Protein AF-J0KPJ1-F1 (afdb_monomer)

pLDDT: mean 95.43, std 7.09, range [46.16, 98.62]

Structure (mmCIF, N/CA/C/O backbone):
data_AF-J0KPJ1-F1
#
_entry.id   AF-J0KPJ1-F1
#
loop_
_atom_site.group_PDB
_atom_site.id
_atom_site.type_symbol
_atom_site.label_atom_id
_atom_site.label_alt_id
_atom_site.label_comp_id
_atom_site.label_asym_id
_atom_site.label_entity_id
_atom_site.label_seq_id
_atom_site.pdbx_PDB_ins_code
_atom_site.Cartn_x
_atom_site.Cartn_y
_atom_site.Cartn_z
_atom_site.occupancy
_atom_site.B_iso_or_equiv
_atom_site.auth_seq_id
_atom_site.auth_comp_id
_atom_site.auth_asym_id
_atom_site.auth_atom_id
_atom_site.pdbx_PDB_model_num
ATOM 1 N N . MET A 1 1 ? 4.056 -3.224 10.317 1.00 84.75 1 MET A N 1
ATOM 2 C CA . MET A 1 1 ? 4.617 -2.543 9.129 1.00 84.75 1 MET A CA 1
ATOM 3 C C . MET A 1 1 ? 5.366 -3.538 8.245 1.00 84.75 1 MET A C 1
ATOM 5 O O . MET A 1 1 ? 4.799 -3.892 7.225 1.00 84.75 1 MET A O 1
ATOM 9 N N . ARG A 1 2 ? 6.497 -4.125 8.675 1.00 91.94 2 ARG A N 1
ATOM 10 C CA . ARG A 1 2 ? 7.270 -5.117 7.886 1.00 91.94 2 ARG A CA 1
ATOM 11 C C . ARG A 1 2 ? 6.458 -6.261 7.251 1.00 91.94 2 ARG A C 1
ATOM 13 O O . ARG A 1 2 ? 6.533 -6.443 6.046 1.00 91.94 2 ARG A O 1
ATOM 20 N N . ALA A 1 3 ? 5.634 -6.974 8.023 1.00 94.62 3 ALA A N 1
ATOM 21 C CA . ALA A 1 3 ? 4.841 -8.098 7.498 1.00 94.62 3 ALA A CA 1
ATOM 22 C C . ALA A 1 3 ? 3.868 -7.695 6.368 1.00 94.62 3 ALA A C 1
ATOM 24 O O . ALA A 1 3 ? 3.618 -8.466 5.446 1.00 94.62 3 ALA A O 1
ATOM 25 N N . ARG A 1 4 ? 3.344 -6.461 6.402 1.00 95.81 4 ARG A N 1
ATOM 26 C CA . ARG A 1 4 ? 2.517 -5.920 5.315 1.00 95.81 4 ARG A CA 1
ATOM 27 C C . ARG A 1 4 ? 3.346 -5.707 4.052 1.00 95.81 4 ARG A C 1
ATOM 29 O O . ARG A 1 4 ? 2.859 -5.976 2.958 1.00 95.81 4 ARG A O 1
ATOM 36 N N . ASP A 1 5 ? 4.567 -5.201 4.193 1.00 95.75 5 ASP A N 1
ATOM 37 C CA . ASP A 1 5 ? 5.448 -4.978 3.049 1.00 95.75 5 ASP A CA 1
ATOM 38 C C . ASP A 1 5 ? 5.882 -6.310 2.444 1.00 95.75 5 ASP A C 1
ATOM 40 O O . ASP A 1 5 ? 5.790 -6.485 1.236 1.00 95.75 5 ASP A O 1
ATOM 44 N N . GLU A 1 6 ? 6.270 -7.279 3.270 1.00 96.94 6 GLU A N 1
ATOM 45 C CA . GLU A 1 6 ? 6.600 -8.633 2.818 1.00 96.94 6 GLU A CA 1
ATOM 46 C C . GLU A 1 6 ? 5.426 -9.260 2.048 1.00 96.94 6 GLU A C 1
ATOM 48 O O . GLU A 1 6 ? 5.632 -9.754 0.942 1.00 96.94 6 GLU A O 1
ATOM 53 N N . ALA A 1 7 ? 4.188 -9.129 2.542 1.00 97.50 7 ALA A N 1
ATOM 54 C CA . ALA A 1 7 ? 2.994 -9.561 1.811 1.00 97.50 7 ALA A CA 1
ATOM 55 C C . ALA A 1 7 ? 2.804 -8.818 0.474 1.00 97.50 7 ALA A C 1
ATOM 57 O O . ALA A 1 7 ? 2.458 -9.429 -0.535 1.00 97.50 7 ALA A O 1
ATOM 58 N N . PHE A 1 8 ? 3.073 -7.508 0.432 1.00 96.50 8 PHE A N 1
ATOM 59 C CA . PHE A 1 8 ? 3.034 -6.736 -0.811 1.00 96.50 8 PHE A CA 1
ATOM 60 C C . PHE A 1 8 ? 4.068 -7.233 -1.834 1.00 96.50 8 PHE A C 1
ATOM 62 O O . PHE A 1 8 ? 3.725 -7.445 -2.996 1.00 96.50 8 PHE A O 1
ATOM 69 N N . TYR A 1 9 ? 5.321 -7.435 -1.421 1.00 97.00 9 TYR A N 1
ATOM 70 C CA . TYR A 1 9 ? 6.386 -7.930 -2.299 1.00 97.00 9 TYR A CA 1
ATOM 71 C C . TYR A 1 9 ? 6.143 -9.384 -2.739 1.00 97.00 9 TYR A C 1
ATOM 73 O O . TYR A 1 9 ? 6.432 -9.727 -3.884 1.00 97.00 9 TYR A O 1
ATOM 81 N N . ALA A 1 10 ? 5.521 -10.208 -1.892 1.00 97.88 10 ALA A N 1
ATOM 82 C CA . ALA A 1 10 ? 5.104 -11.572 -2.216 1.00 97.88 10 ALA A CA 1
ATOM 83 C C . ALA A 1 10 ? 3.834 -11.662 -3.089 1.00 97.88 10 ALA A C 1
ATOM 85 O O . ALA A 1 10 ? 3.425 -12.766 -3.433 1.00 97.88 10 ALA A O 1
ATOM 86 N N . ALA A 1 11 ? 3.207 -10.531 -3.444 1.00 97.44 11 ALA A N 1
ATOM 87 C CA . ALA A 1 11 ? 1.897 -10.476 -4.103 1.00 97.44 11 ALA A CA 1
ATOM 88 C C . ALA A 1 11 ? 0.772 -11.221 -3.342 1.00 97.44 11 ALA A C 1
ATOM 90 O O . ALA A 1 11 ? -0.242 -11.610 -3.925 1.00 97.44 11 ALA A O 1
ATOM 91 N N . ASP A 1 12 ? 0.913 -11.377 -2.022 1.00 97.81 12 ASP A N 1
ATOM 92 C CA . ASP A 1 12 ? -0.084 -12.009 -1.160 1.00 97.81 12 ASP A CA 1
ATOM 93 C C . ASP A 1 12 ? -1.158 -10.990 -0.765 1.00 97.81 12 ASP A C 1
ATOM 95 O O . ASP A 1 12 ? -1.058 -10.264 0.230 1.00 97.81 12 ASP A O 1
ATOM 99 N N . ALA A 1 13 ? -2.215 -10.925 -1.573 1.00 96.94 13 ALA A N 1
ATOM 100 C CA . ALA A 1 13 ? -3.308 -9.990 -1.349 1.00 96.94 13 ALA A CA 1
ATOM 101 C C . ALA A 1 13 ? -4.161 -10.317 -0.113 1.00 96.94 13 ALA A C 1
ATOM 103 O O . ALA A 1 13 ? -4.796 -9.410 0.434 1.00 96.94 13 ALA A O 1
ATOM 104 N N . VAL A 1 14 ? -4.167 -11.574 0.346 1.00 95.94 14 VAL A N 1
ATOM 105 C CA . VAL A 1 14 ? -4.902 -11.981 1.549 1.00 95.94 14 VAL A CA 1
ATOM 106 C C . VAL A 1 14 ? -4.178 -11.449 2.777 1.00 95.94 14 VAL A C 1
ATOM 108 O O . VAL A 1 14 ? -4.773 -10.700 3.556 1.00 95.94 14 VAL A O 1
ATOM 111 N N . GLN A 1 15 ? -2.884 -11.751 2.906 1.00 96.75 15 GLN A N 1
ATOM 112 C CA . GLN A 1 15 ? -2.070 -11.292 4.027 1.00 96.75 15 GLN A CA 1
ATOM 113 C C . GLN A 1 15 ? -1.917 -9.768 4.013 1.00 96.75 15 GLN A C 1
ATOM 115 O O . GLN A 1 15 ? -2.058 -9.119 5.047 1.00 96.75 15 GLN A O 1
ATOM 120 N N . TRP A 1 16 ? -1.715 -9.160 2.840 1.00 97.44 16 TRP A N 1
ATOM 121 C CA . TRP A 1 16 ? -1.663 -7.703 2.715 1.00 97.44 16 TRP A CA 1
ATOM 122 C C . TRP A 1 16 ? -2.984 -7.050 3.144 1.00 97.44 16 TRP A C 1
ATOM 124 O O . TRP A 1 16 ? -2.991 -6.044 3.858 1.00 97.44 16 TRP A O 1
ATOM 134 N N . GLY A 1 17 ? -4.111 -7.657 2.758 1.00 95.94 17 GLY A N 1
ATOM 135 C CA . GLY A 1 17 ? -5.453 -7.184 3.069 1.00 95.94 17 GLY A CA 1
ATOM 136 C C . GLY A 1 17 ? -5.750 -7.095 4.568 1.00 95.94 17 GLY A C 1
ATOM 137 O O . GLY A 1 17 ? -6.482 -6.183 4.959 1.00 95.94 17 GLY A O 1
ATOM 138 N N . GLN A 1 18 ? -5.167 -7.968 5.398 1.00 95.12 18 GLN A N 1
ATOM 139 C CA . GLN A 1 18 ? -5.331 -7.958 6.862 1.00 95.12 18 GLN A CA 1
ATOM 140 C C . GLN A 1 18 ? -4.784 -6.682 7.516 1.00 95.12 18 GLN A C 1
ATOM 142 O O . GLN A 1 18 ? -5.276 -6.258 8.556 1.00 95.12 18 GLN A O 1
ATOM 147 N N . TYR A 1 19 ? -3.804 -6.030 6.886 1.00 96.38 19 TYR A N 1
ATOM 148 C CA . TYR A 1 19 ? -3.198 -4.797 7.390 1.00 96.38 19 TYR A CA 1
ATOM 149 C C . TYR A 1 19 ? -3.824 -3.527 6.799 1.00 96.38 19 TYR A C 1
ATOM 151 O O . TYR A 1 19 ? -3.258 -2.443 6.939 1.00 96.38 19 TYR A O 1
ATOM 159 N N . THR A 1 20 ? -4.968 -3.632 6.117 1.00 96.94 20 THR A N 1
ATOM 160 C CA . THR A 1 20 ? -5.651 -2.487 5.496 1.00 96.94 20 THR A CA 1
ATOM 161 C C . THR A 1 20 ? -7.073 -2.341 6.008 1.00 96.94 20 THR A C 1
ATOM 163 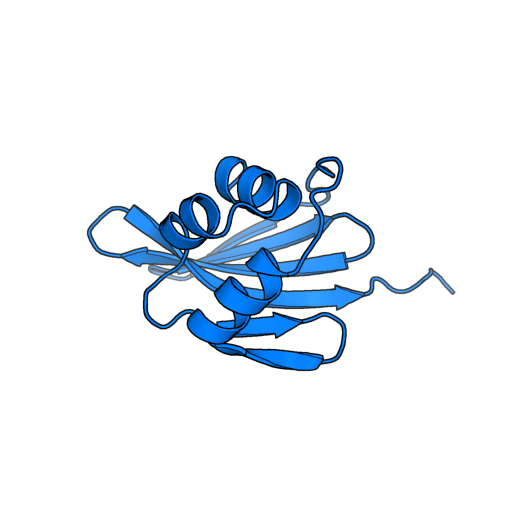O O . THR A 1 20 ? -7.826 -3.310 6.068 1.00 96.94 20 THR A O 1
ATOM 166 N N . ALA A 1 21 ? -7.456 -1.113 6.354 1.00 97.44 21 ALA A N 1
ATOM 167 C CA . ALA A 1 21 ? -8.800 -0.820 6.835 1.00 97.44 21 ALA A CA 1
ATOM 168 C C . ALA A 1 21 ? -9.846 -1.066 5.736 1.00 97.44 21 ALA A C 1
ATOM 170 O O . ALA A 1 21 ? -9.558 -0.891 4.554 1.00 97.44 21 ALA A O 1
ATOM 171 N N . GLY A 1 22 ? -11.090 -1.394 6.102 1.00 96.56 22 GLY A N 1
ATOM 172 C CA . GLY A 1 22 ? -12.146 -1.709 5.126 1.00 96.56 22 GLY A CA 1
ATOM 173 C C . GLY A 1 22 ? -12.383 -0.615 4.072 1.00 96.56 22 GLY A C 1
ATOM 174 O O . GLY A 1 22 ? -12.609 -0.925 2.904 1.00 96.56 22 GLY A O 1
ATOM 175 N N . ARG A 1 23 ? -12.239 0.663 4.455 1.00 96.31 23 ARG A N 1
ATOM 176 C CA . ARG A 1 23 ? -12.356 1.838 3.566 1.00 96.31 23 ARG A CA 1
ATOM 177 C C . ARG A 1 23 ? -11.009 2.362 3.054 1.00 96.31 23 ARG A C 1
ATOM 179 O O . ARG A 1 23 ? -10.896 3.541 2.740 1.00 96.31 23 ARG A O 1
ATOM 186 N N . PHE A 1 24 ? -9.992 1.507 2.995 1.00 98.38 24 PHE A N 1
ATOM 187 C CA . PHE A 1 24 ? -8.669 1.881 2.511 1.00 98.38 24 PHE A CA 1
ATOM 188 C C . PHE A 1 24 ? -8.701 2.439 1.080 1.00 98.38 24 PHE A C 1
ATOM 190 O O . PHE A 1 24 ? -9.404 1.918 0.206 1.00 98.38 24 PHE A O 1
ATOM 197 N N . THR A 1 25 ? -7.874 3.456 0.837 1.00 98.56 25 THR A N 1
ATOM 198 C CA . THR A 1 25 ? -7.661 4.061 -0.485 1.00 98.56 25 THR A CA 1
ATOM 199 C C . THR A 1 25 ? -6.180 4.270 -0.765 1.00 98.56 25 THR A C 1
ATOM 201 O O . THR A 1 25 ? -5.401 4.522 0.154 1.00 98.56 25 THR A O 1
ATOM 204 N N . THR A 1 26 ? -5.777 4.248 -2.032 1.00 98.62 26 THR A N 1
ATOM 205 C CA . THR A 1 26 ? -4.404 4.584 -2.410 1.00 98.62 26 THR A CA 1
ATOM 206 C C . THR A 1 26 ? -4.310 5.364 -3.707 1.00 98.62 26 THR A C 1
ATOM 208 O O . THR A 1 26 ? -5.116 5.161 -4.608 1.00 98.62 26 THR A O 1
ATOM 211 N N . VAL A 1 27 ? -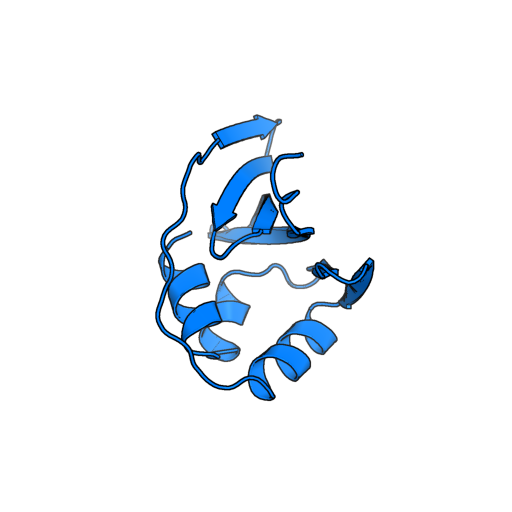3.292 6.218 -3.805 1.00 98.62 27 VAL A N 1
ATOM 212 C CA . VAL A 1 27 ? -2.810 6.774 -5.071 1.00 98.62 27 VAL A CA 1
ATOM 213 C C . VAL A 1 27 ? -1.486 6.092 -5.424 1.00 98.62 27 VAL A C 1
ATOM 215 O O . VAL A 1 27 ? -0.531 6.123 -4.646 1.00 98.62 27 VAL A O 1
ATOM 218 N N . GLN A 1 28 ? -1.448 5.432 -6.580 1.00 96.94 28 GLN A N 1
ATOM 219 C CA . GLN A 1 28 ? -0.248 4.787 -7.115 1.00 96.94 28 GLN A CA 1
ATOM 220 C C . GLN A 1 28 ? 0.735 5.827 -7.673 1.00 96.94 28 GLN A C 1
ATOM 222 O O . GLN A 1 28 ? 0.355 6.957 -7.965 1.00 96.94 28 GLN A O 1
ATOM 227 N N . GLN A 1 29 ? 1.984 5.418 -7.909 1.00 95.81 29 GLN A N 1
ATOM 228 C CA . GLN A 1 29 ? 3.033 6.287 -8.468 1.00 95.81 29 GLN A CA 1
ATOM 229 C C . GLN A 1 29 ? 2.682 6.940 -9.820 1.00 95.81 29 GLN A C 1
ATOM 231 O O . GLN A 1 29 ? 3.243 7.969 -10.168 1.00 95.81 29 GLN A O 1
ATOM 236 N N . ASN A 1 30 ? 1.748 6.359 -10.580 1.00 95.38 30 ASN A N 1
ATOM 237 C CA . ASN A 1 30 ? 1.247 6.897 -11.848 1.00 95.38 30 ASN A CA 1
ATOM 238 C C . ASN A 1 30 ? 0.035 7.839 -11.670 1.00 95.38 30 ASN A C 1
ATOM 240 O O . ASN A 1 30 ? -0.647 8.144 -12.643 1.00 95.38 30 ASN A O 1
ATOM 244 N N . GLY A 1 31 ? -0.286 8.239 -10.436 1.00 97.31 31 GLY A N 1
ATOM 245 C CA . GLY A 1 31 ? -1.432 9.089 -10.110 1.00 97.31 31 GLY A CA 1
ATOM 246 C C . GLY A 1 31 ? -2.778 8.360 -10.055 1.00 97.31 31 GLY A C 1
ATOM 247 O O . GLY A 1 31 ? -3.792 8.977 -9.735 1.00 97.31 31 GLY A O 1
ATOM 248 N N . GLN A 1 32 ? -2.826 7.052 -10.326 1.00 98.12 32 GLN A N 1
ATOM 249 C CA . GLN A 1 32 ? -4.082 6.311 -10.311 1.00 98.12 32 GLN A CA 1
ATOM 250 C C . GLN A 1 32 ? -4.604 6.126 -8.882 1.00 98.12 32 GLN A C 1
ATOM 252 O O . GLN A 1 32 ? -3.964 5.478 -8.050 1.00 98.12 32 GLN A O 1
ATOM 257 N N . PHE A 1 33 ? -5.808 6.639 -8.627 1.00 98.44 33 PHE A N 1
ATOM 258 C CA . PHE A 1 33 ? -6.558 6.375 -7.403 1.00 98.44 33 PHE A CA 1
ATOM 259 C C . PHE A 1 33 ? -7.200 4.980 -7.437 1.00 98.44 33 PHE A C 1
ATOM 261 O O . PHE A 1 33 ? -7.781 4.571 -8.444 1.00 98.44 33 PHE A O 1
ATOM 268 N N . MET A 1 34 ? -7.119 4.252 -6.325 1.00 98.56 34 MET A N 1
ATOM 269 C CA . MET A 1 34 ? -7.711 2.929 -6.148 1.00 98.56 34 MET A CA 1
ATOM 270 C C . MET A 1 34 ? -8.369 2.796 -4.773 1.00 98.56 34 MET A C 1
ATOM 272 O O . MET A 1 34 ? -7.791 3.150 -3.744 1.00 98.56 34 MET A O 1
ATOM 276 N N . SER A 1 35 ? -9.550 2.187 -4.751 1.00 98.56 35 SER A N 1
ATOM 277 C CA . SER A 1 35 ? -10.150 1.603 -3.548 1.00 98.56 35 SER A CA 1
ATOM 278 C C . SER A 1 35 ? -9.398 0.344 -3.100 1.00 98.56 35 SER A C 1
ATOM 280 O O . SER A 1 35 ? -8.632 -0.254 -3.862 1.00 98.56 35 SER A O 1
ATOM 282 N N . ARG A 1 36 ? -9.674 -0.128 -1.879 1.00 97.81 36 ARG A N 1
ATOM 283 C CA . ARG A 1 36 ? -9.159 -1.407 -1.369 1.00 97.81 36 ARG A CA 1
ATOM 284 C C . ARG A 1 36 ? -9.425 -2.586 -2.304 1.00 97.81 36 ARG A C 1
ATOM 286 O O . ARG A 1 36 ? -8.504 -3.347 -2.578 1.00 97.81 36 ARG A O 1
ATOM 293 N N . ALA A 1 37 ? -10.654 -2.731 -2.802 1.00 97.94 37 ALA A N 1
ATOM 294 C CA . ALA A 1 37 ? -11.022 -3.842 -3.680 1.00 97.94 37 ALA A CA 1
ATOM 295 C C . ALA A 1 37 ? -10.221 -3.815 -4.991 1.00 97.94 37 ALA A C 1
ATOM 297 O O . ALA A 1 37 ? -9.647 -4.826 -5.390 1.00 97.94 37 ALA A O 1
ATOM 298 N N . GLN A 1 38 ? -10.097 -2.633 -5.606 1.00 98.25 38 GLN A N 1
ATOM 299 C CA . GLN A 1 38 ? -9.269 -2.446 -6.800 1.00 98.25 38 GLN A CA 1
ATOM 300 C C . GLN A 1 38 ? -7.798 -2.750 -6.517 1.00 98.25 38 GLN A C 1
ATOM 302 O O . GLN A 1 38 ? -7.136 -3.387 -7.332 1.00 98.25 38 GLN A O 1
ATOM 307 N N . ARG A 1 39 ? -7.281 -2.338 -5.353 1.00 97.56 39 ARG A N 1
ATOM 308 C CA . ARG A 1 39 ? -5.888 -2.589 -4.990 1.00 97.56 39 ARG A CA 1
ATOM 309 C C . ARG A 1 39 ? -5.602 -4.069 -4.734 1.00 97.56 39 ARG A C 1
ATOM 311 O O . ARG A 1 39 ? -4.547 -4.539 -5.146 1.00 97.56 39 ARG A O 1
ATOM 318 N N . ILE A 1 40 ? -6.533 -4.797 -4.118 1.00 97.62 40 ILE A N 1
ATOM 319 C CA . ILE A 1 40 ? -6.452 -6.254 -3.941 1.00 97.62 40 ILE A CA 1
ATOM 320 C C . ILE A 1 40 ? -6.407 -6.949 -5.304 1.00 97.62 40 ILE A C 1
ATOM 322 O O . ILE A 1 40 ? -5.470 -7.702 -5.556 1.00 97.62 40 ILE A O 1
ATOM 326 N N . GLY A 1 41 ? -7.343 -6.636 -6.207 1.00 97.38 41 GLY A N 1
ATOM 327 C CA . GLY A 1 41 ? -7.344 -7.211 -7.558 1.00 97.38 41 GLY A CA 1
ATOM 328 C C . GLY A 1 41 ? -6.078 -6.858 -8.345 1.00 97.38 41 GLY A C 1
ATOM 329 O O . GLY A 1 41 ? -5.495 -7.706 -9.015 1.00 97.38 41 GLY A O 1
ATOM 330 N N . ASN A 1 42 ? -5.589 -5.623 -8.204 1.00 96.75 42 ASN A N 1
ATOM 331 C CA . ASN A 1 42 ? -4.327 -5.212 -8.804 1.00 96.75 42 ASN A CA 1
ATOM 332 C C . ASN A 1 42 ? -3.131 -5.993 -8.240 1.00 96.75 42 ASN A C 1
ATOM 334 O O . ASN A 1 42 ? -2.257 -6.355 -9.014 1.00 96.75 42 ASN A O 1
ATOM 338 N N . LEU A 1 43 ? -3.084 -6.258 -6.931 1.00 96.81 43 LEU A N 1
ATOM 339 C CA . LEU A 1 43 ? -2.002 -7.015 -6.299 1.00 96.81 43 LEU A CA 1
ATOM 340 C C . LEU A 1 43 ? -2.013 -8.492 -6.720 1.00 96.81 43 LEU A C 1
ATOM 342 O O . LEU A 1 43 ? -0.955 -9.032 -7.014 1.00 96.81 43 LEU A O 1
ATOM 346 N N . GLN A 1 44 ? -3.191 -9.110 -6.839 1.00 96.19 44 GLN A N 1
ATOM 347 C CA . GLN A 1 44 ? -3.341 -10.489 -7.329 1.00 96.19 44 GLN A CA 1
ATOM 348 C C . GLN A 1 44 ? -2.838 -10.677 -8.768 1.00 96.19 44 GLN A C 1
ATOM 350 O O . GLN A 1 44 ? -2.414 -11.768 -9.135 1.00 96.19 44 GLN A O 1
ATOM 355 N N . ALA A 1 45 ? -2.878 -9.621 -9.585 1.00 96.19 45 ALA A N 1
ATOM 356 C CA . ALA A 1 45 ? -2.361 -9.638 -10.951 1.00 96.19 45 ALA A CA 1
ATOM 357 C C . ALA A 1 45 ? -0.839 -9.390 -11.037 1.00 96.19 45 ALA A C 1
ATOM 359 O O . ALA A 1 45 ? -0.264 -9.484 -12.124 1.00 96.19 45 ALA A O 1
ATOM 360 N N . GLN A 1 46 ? -0.175 -9.037 -9.929 1.00 95.50 46 GLN A N 1
ATOM 361 C CA . GLN A 1 46 ? 1.270 -8.799 -9.901 1.00 95.50 46 GLN A CA 1
ATOM 362 C C . GLN A 1 46 ? 2.041 -10.107 -9.731 1.00 95.50 46 GLN A C 1
ATOM 364 O O . GLN A 1 46 ? 1.576 -11.063 -9.118 1.00 95.50 46 GLN A O 1
ATOM 369 N N . LYS A 1 47 ? 3.271 -10.130 -10.249 1.00 96.56 47 LYS A N 1
ATOM 370 C CA . LYS A 1 47 ? 4.220 -11.200 -9.941 1.00 96.56 47 LYS A CA 1
ATOM 371 C C . LYS A 1 4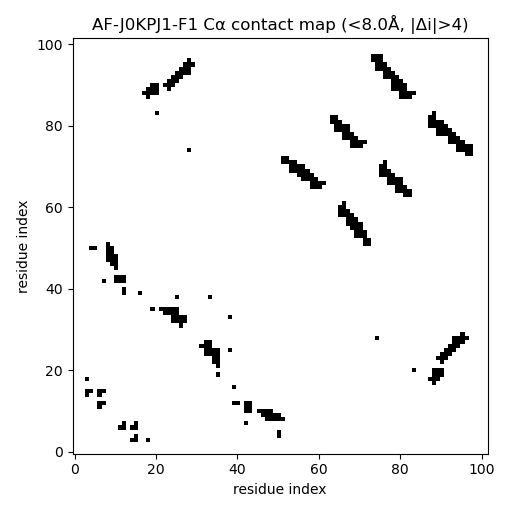7 ? 4.936 -10.881 -8.624 1.00 96.56 47 LYS A C 1
ATOM 373 O O . LYS A 1 47 ? 5.304 -9.717 -8.428 1.00 96.56 47 LYS A O 1
ATOM 378 N N . PRO A 1 48 ? 5.185 -11.885 -7.765 1.00 97.00 48 PRO A N 1
ATOM 379 C CA . PRO A 1 48 ? 6.053 -11.719 -6.610 1.00 97.00 48 PRO A CA 1
ATOM 380 C C . PRO A 1 48 ? 7.422 -11.176 -7.023 1.00 97.00 48 PRO A C 1
ATOM 382 O O . PRO A 1 48 ? 7.933 -11.480 -8.105 1.00 97.00 48 PRO A O 1
ATOM 385 N N . ARG A 1 49 ? 8.025 -10.379 -6.149 1.00 96.19 49 ARG A N 1
ATOM 386 C CA . ARG A 1 49 ? 9.335 -9.763 -6.359 1.00 96.19 49 ARG A CA 1
ATOM 387 C C . ARG A 1 49 ? 10.127 -9.717 -5.050 1.00 96.19 49 ARG A C 1
ATOM 389 O O . ARG A 1 49 ? 9.516 -9.721 -3.983 1.00 96.19 49 ARG A O 1
ATOM 396 N N . PRO A 1 50 ? 11.471 -9.662 -5.107 1.00 97.00 50 PRO A N 1
ATOM 397 C CA . PRO A 1 50 ? 12.293 -9.582 -3.906 1.00 97.00 50 PRO A CA 1
ATOM 398 C C . PRO A 1 50 ? 11.906 -8.391 -3.032 1.00 97.00 50 PRO A C 1
ATOM 400 O O . PRO A 1 50 ? 11.656 -7.297 -3.542 1.00 97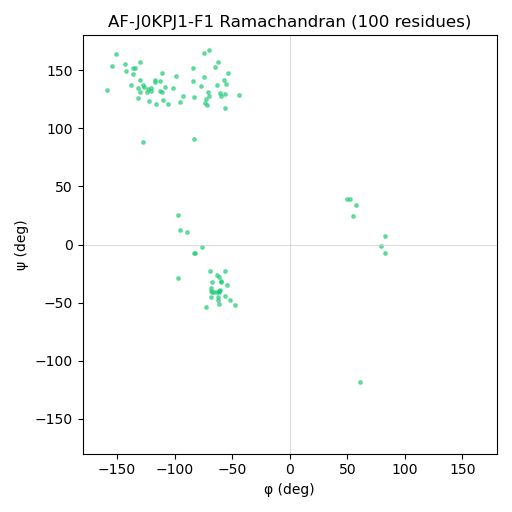.00 50 PRO A O 1
ATOM 403 N N . TYR A 1 51 ? 11.872 -8.615 -1.720 1.00 96.56 51 TYR A N 1
ATOM 404 C CA . TYR A 1 51 ? 11.627 -7.561 -0.745 1.00 96.56 51 TYR A CA 1
ATOM 405 C C . TYR A 1 51 ? 12.715 -6.487 -0.831 1.00 96.56 51 TYR A C 1
ATOM 407 O O . TYR A 1 51 ? 13.907 -6.796 -0.790 1.00 96.56 51 TYR A O 1
ATOM 415 N N . VAL A 1 52 ? 12.295 -5.225 -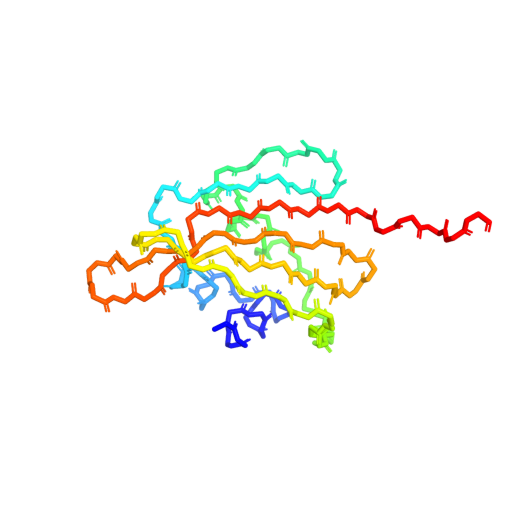0.906 1.00 96.25 52 VAL A N 1
ATOM 416 C CA . VAL A 1 52 ? 13.183 -4.068 -0.776 1.00 96.25 52 VAL A CA 1
ATOM 417 C C . VAL A 1 52 ? 12.860 -3.385 0.542 1.00 96.25 52 VAL A C 1
ATOM 419 O O . VAL A 1 52 ? 11.708 -3.027 0.797 1.00 96.25 52 VAL A O 1
ATOM 422 N N . ALA A 1 53 ? 13.879 -3.214 1.382 1.00 95.44 53 ALA A N 1
ATOM 423 C CA . ALA A 1 53 ? 13.717 -2.603 2.690 1.00 95.44 53 ALA A CA 1
ATOM 424 C C . ALA A 1 53 ? 13.231 -1.150 2.594 1.00 95.44 53 ALA A C 1
ATOM 426 O O . ALA A 1 53 ? 13.395 -0.472 1.575 1.00 95.44 53 ALA A O 1
ATOM 427 N N . ARG A 1 54 ? 12.609 -0.683 3.677 1.00 96.69 54 ARG A N 1
ATOM 428 C CA . ARG A 1 54 ? 12.359 0.741 3.887 1.00 96.69 54 ARG A CA 1
ATOM 429 C C . ARG A 1 54 ? 13.664 1.429 4.269 1.00 96.69 54 ARG A C 1
ATOM 431 O O . ARG A 1 54 ? 14.464 0.887 5.027 1.00 96.69 54 ARG A O 1
ATOM 438 N N . GLU A 1 55 ? 13.825 2.650 3.794 1.00 96.69 55 GLU A N 1
ATOM 439 C CA . GLU A 1 55 ? 14.910 3.557 4.134 1.00 96.69 55 GLU A CA 1
ATOM 440 C C . GLU A 1 55 ? 14.327 4.920 4.515 1.00 96.69 55 GLU A C 1
ATOM 442 O O . GLU A 1 55 ? 13.222 5.274 4.096 1.00 96.69 55 GLU A O 1
ATOM 447 N N . ARG A 1 56 ? 15.087 5.715 5.281 1.00 96.38 56 ARG A N 1
ATOM 448 C CA . ARG A 1 56 ? 14.713 7.095 5.660 1.00 96.38 56 ARG A CA 1
ATOM 449 C C . ARG A 1 56 ? 13.311 7.181 6.276 1.00 96.38 56 ARG A C 1
ATOM 451 O O . ARG A 1 56 ? 12.545 8.095 5.974 1.00 96.38 56 ARG A O 1
ATOM 458 N N . GLU A 1 57 ? 12.974 6.190 7.095 1.00 96.56 57 GLU A N 1
ATOM 459 C CA . GLU A 1 57 ? 11.654 6.076 7.696 1.00 96.56 57 GLU A CA 1
ATOM 460 C C . GLU A 1 57 ? 11.450 7.164 8.758 1.00 96.56 57 GLU A C 1
ATOM 462 O O . GLU A 1 57 ? 12.304 7.408 9.610 1.00 96.56 57 GLU A O 1
ATOM 467 N N . GLN A 1 58 ? 10.313 7.845 8.672 1.00 97.62 58 GLN A N 1
ATOM 468 C CA . GLN A 1 58 ? 9.860 8.872 9.598 1.00 97.62 58 GLN A CA 1
ATOM 469 C C . GLN A 1 58 ? 8.460 8.503 10.069 1.00 97.62 58 GLN A C 1
ATOM 471 O O . GLN A 1 58 ? 7.609 8.150 9.251 1.00 97.62 58 GLN A O 1
ATOM 476 N N . HIS A 1 59 ? 8.218 8.628 11.370 1.00 96.94 59 HIS A N 1
ATOM 477 C CA . HIS A 1 59 ? 6.916 8.394 11.981 1.00 96.94 59 HIS A CA 1
ATOM 478 C C . HIS A 1 59 ? 6.486 9.630 12.754 1.00 96.94 59 HIS A C 1
ATOM 480 O O . HIS A 1 59 ? 7.245 10.147 13.571 1.00 96.94 59 HIS A O 1
ATOM 486 N N . GLU A 1 60 ? 5.255 10.065 12.531 1.00 97.62 60 GLU A N 1
ATOM 487 C CA . GLU A 1 60 ? 4.657 11.191 13.232 1.00 97.62 60 GLU A CA 1
ATOM 488 C C . GLU A 1 60 ? 3.265 10.801 13.724 1.00 97.62 60 GLU A C 1
ATOM 490 O O . GLU A 1 60 ? 2.429 10.327 12.952 1.00 97.62 60 GLU A O 1
ATOM 495 N N . GLN A 1 61 ? 3.015 10.973 15.021 1.00 97.38 61 GLN A N 1
ATOM 496 C CA . GLN A 1 61 ? 1.705 10.710 15.602 1.00 97.38 61 GLN A CA 1
ATOM 497 C C . GLN A 1 61 ? 0.872 11.994 15.627 1.00 97.38 61 GLN A C 1
ATOM 499 O O . GLN A 1 61 ? 1.303 13.015 16.153 1.00 97.38 61 GLN A O 1
ATOM 504 N N . GLN A 1 62 ? -0.342 11.912 15.090 1.00 94.62 62 GLN A N 1
ATOM 505 C CA . GLN A 1 62 ? -1.314 12.997 15.000 1.00 94.62 62 GLN A CA 1
ATOM 506 C C . GLN A 1 62 ? -2.640 12.513 15.603 1.00 94.62 62 GLN A C 1
ATOM 508 O O . GLN A 1 62 ? -3.484 11.919 14.926 1.00 94.62 62 GLN A O 1
ATOM 513 N N . GLY A 1 63 ? -2.791 12.691 16.919 1.00 95.50 63 GLY A N 1
ATOM 514 C CA . GLY A 1 63 ? -3.906 12.125 17.684 1.00 95.50 63 GLY A CA 1
ATOM 515 C C . GLY A 1 63 ? -3.928 10.592 17.614 1.00 95.50 63 GLY A C 1
ATOM 516 O O . GLY A 1 63 ? -2.990 9.923 18.051 1.00 95.50 63 GLY A O 1
ATOM 517 N N . GLU A 1 64 ? -5.002 10.033 17.054 1.00 95.69 64 GLU A N 1
ATOM 518 C CA . GLU A 1 64 ? -5.171 8.584 16.849 1.00 95.69 64 GLU A CA 1
ATOM 519 C C . GLU A 1 64 ? -4.472 8.044 15.591 1.00 95.69 64 GLU A C 1
ATOM 521 O O . GLU A 1 64 ? -4.480 6.833 15.347 1.00 95.69 64 GLU A O 1
ATOM 526 N N . LEU A 1 65 ? -3.925 8.931 14.758 1.00 97.50 65 LEU A N 1
ATOM 527 C CA . LEU A 1 65 ? -3.288 8.572 13.499 1.00 97.50 65 LEU A CA 1
ATOM 528 C C . LEU A 1 65 ? -1.773 8.509 13.661 1.00 97.50 65 LEU A C 1
ATOM 530 O O . LEU A 1 65 ? -1.178 9.317 14.369 1.00 97.50 65 LEU A O 1
ATOM 534 N N . VAL A 1 66 ? -1.144 7.586 12.942 1.00 97.94 66 VAL A N 1
ATOM 535 C CA . VAL A 1 66 ? 0.304 7.597 12.718 1.00 97.94 66 VAL A CA 1
ATOM 536 C C . VAL A 1 66 ? 0.543 7.789 11.231 1.00 97.94 66 VAL A C 1
ATOM 538 O O . VAL A 1 66 ? 0.078 6.997 10.413 1.00 97.94 66 VAL A O 1
ATOM 541 N N . VAL A 1 67 ? 1.256 8.851 10.881 1.00 98.12 67 VAL A N 1
ATOM 542 C CA . VAL A 1 67 ? 1.726 9.109 9.526 1.00 98.12 67 VAL A CA 1
ATOM 543 C C . VAL A 1 67 ? 3.147 8.579 9.427 1.00 98.12 67 VAL A C 1
ATOM 545 O O . VAL A 1 67 ? 4.023 8.980 10.188 1.00 98.12 67 VAL A O 1
ATOM 548 N N . THR A 1 68 ? 3.375 7.676 8.484 1.00 97.75 68 THR A N 1
ATOM 549 C CA . THR A 1 68 ? 4.700 7.141 8.184 1.00 97.75 68 THR A CA 1
ATOM 550 C C . THR A 1 68 ? 5.116 7.613 6.800 1.00 97.75 68 THR A C 1
ATOM 552 O O . THR A 1 68 ? 4.344 7.484 5.851 1.00 97.75 68 THR A O 1
ATOM 555 N N . ARG A 1 69 ? 6.341 8.120 6.660 1.00 97.88 69 ARG A N 1
ATOM 556 C CA . ARG A 1 69 ? 6.969 8.408 5.366 1.00 97.88 69 ARG A CA 1
ATOM 557 C C . ARG A 1 69 ? 8.253 7.603 5.247 1.00 97.88 69 ARG A C 1
ATOM 559 O O . ARG A 1 69 ? 9.034 7.579 6.187 1.00 97.88 69 ARG A O 1
ATOM 566 N N . PHE A 1 70 ? 8.484 6.965 4.109 1.00 97.50 70 PHE A N 1
ATOM 567 C CA . PHE A 1 70 ? 9.718 6.221 3.861 1.00 97.50 70 PHE A CA 1
ATOM 568 C C . PHE A 1 70 ? 10.065 6.196 2.377 1.00 97.50 70 PHE A C 1
ATOM 570 O O . PHE A 1 70 ? 9.225 6.466 1.515 1.00 97.50 70 PHE A O 1
ATOM 577 N N . PHE A 1 71 ? 11.311 5.842 2.094 1.00 97.12 71 PHE A N 1
ATOM 578 C CA . PHE A 1 71 ? 11.802 5.523 0.766 1.00 97.12 71 PHE A CA 1
ATOM 579 C C . PHE A 1 71 ? 11.907 4.001 0.600 1.00 97.12 71 PHE A C 1
ATOM 581 O O . PHE A 1 71 ? 12.383 3.313 1.500 1.00 97.12 71 PHE A O 1
ATOM 588 N N . SER A 1 72 ? 11.441 3.447 -0.519 1.00 95.38 72 SER A N 1
ATOM 589 C CA . SER A 1 72 ? 11.631 2.027 -0.851 1.00 95.38 72 SER A CA 1
ATOM 590 C C . SER A 1 72 ? 11.475 1.800 -2.351 1.00 95.38 72 SER A C 1
ATOM 592 O O . SER A 1 72 ? 10.527 2.294 -2.964 1.00 95.38 72 SER A O 1
ATOM 594 N N . GLY A 1 73 ? 12.403 1.055 -2.957 1.00 92.81 73 GLY A N 1
ATOM 595 C CA . GLY A 1 73 ? 12.301 0.639 -4.361 1.00 92.81 73 GLY A CA 1
ATOM 596 C C . GLY A 1 73 ? 12.174 1.796 -5.361 1.00 92.81 73 GLY A C 1
ATOM 597 O O . GLY A 1 73 ? 11.454 1.662 -6.347 1.00 92.81 73 GLY A O 1
ATOM 598 N N . GLY A 1 74 ? 12.819 2.938 -5.090 1.00 94.75 74 GLY A N 1
ATOM 599 C CA . GLY A 1 74 ? 12.741 4.135 -5.937 1.00 94.75 74 GLY A CA 1
ATOM 600 C C . GLY A 1 74 ? 11.512 5.017 -5.691 1.00 94.75 74 GLY A C 1
ATOM 601 O O . GLY A 1 74 ? 11.297 5.970 -6.438 1.00 94.75 74 GLY A O 1
ATOM 602 N N . LEU A 1 75 ? 10.707 4.730 -4.663 1.00 96.75 75 LEU A N 1
ATOM 603 C CA . LEU A 1 75 ? 9.489 5.471 -4.337 1.00 96.75 75 LEU A CA 1
ATOM 604 C C . LEU A 1 75 ? 9.594 6.141 -2.976 1.00 96.75 75 LEU A C 1
ATOM 606 O O . LEU A 1 75 ? 10.034 5.527 -2.007 1.00 96.75 75 LEU A O 1
ATOM 610 N N . TRP A 1 76 ? 9.090 7.367 -2.896 1.00 97.94 76 TRP A N 1
ATOM 611 C CA . TRP A 1 76 ? 8.626 7.938 -1.642 1.00 97.94 76 TRP A CA 1
ATOM 612 C C . TRP A 1 76 ? 7.203 7.473 -1.383 1.00 97.94 76 TRP A C 1
ATOM 614 O O . TRP A 1 76 ? 6.327 7.630 -2.232 1.00 97.94 76 TRP A O 1
ATOM 624 N N . VAL A 1 77 ? 6.969 6.913 -0.203 1.00 98.12 77 VAL A N 1
ATOM 625 C CA . VAL A 1 77 ? 5.654 6.443 0.219 1.00 98.12 77 VAL A CA 1
ATOM 626 C C . VAL A 1 77 ? 5.255 7.180 1.484 1.00 98.12 77 VAL A C 1
ATOM 628 O O . VAL A 1 77 ? 6.041 7.278 2.424 1.00 98.12 77 VAL A O 1
ATOM 631 N N . VAL A 1 78 ? 4.024 7.686 1.505 1.00 98.31 78 VAL A N 1
ATOM 632 C CA . VAL A 1 78 ? 3.340 8.090 2.732 1.00 98.31 78 VAL A CA 1
ATOM 633 C C . VAL A 1 78 ? 2.236 7.088 3.034 1.00 98.31 78 VAL A C 1
ATOM 635 O O . VAL A 1 78 ? 1.482 6.682 2.148 1.00 98.31 78 VAL A O 1
ATOM 638 N N . GLU A 1 79 ? 2.143 6.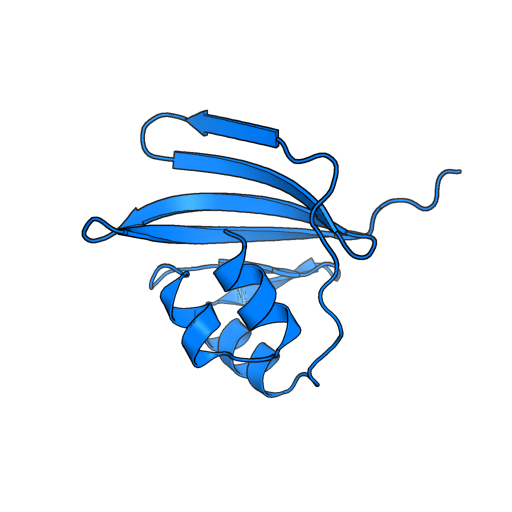689 4.293 1.00 98.06 79 GLU A N 1
ATOM 639 C CA . GLU A 1 79 ? 1.111 5.809 4.816 1.00 98.06 79 GLU A CA 1
ATOM 640 C C . GLU A 1 79 ? 0.468 6.469 6.025 1.00 98.06 79 GLU A C 1
ATOM 642 O O . GLU A 1 79 ? 1.166 7.001 6.885 1.00 98.06 79 GLU A O 1
ATOM 647 N N . VAL A 1 80 ? -0.854 6.395 6.124 1.00 98.19 80 VAL A N 1
ATOM 648 C CA . VAL A 1 80 ? -1.566 6.781 7.343 1.00 98.19 80 VAL A CA 1
ATOM 649 C C . VAL A 1 80 ? -2.135 5.529 7.977 1.00 98.19 80 VAL A C 1
ATOM 651 O O . VAL A 1 80 ? -2.774 4.709 7.312 1.00 98.19 80 VAL A O 1
ATOM 654 N N . TRP A 1 81 ? -1.903 5.391 9.271 1.00 98.00 81 TRP A N 1
ATOM 655 C CA . TRP A 1 81 ? -2.283 4.251 10.081 1.00 98.00 81 TRP A CA 1
ATOM 656 C C . TRP A 1 81 ? -3.265 4.689 11.158 1.00 98.00 81 TRP A C 1
ATOM 658 O O . TRP A 1 81 ? -3.114 5.758 11.745 1.00 98.00 81 TRP A O 1
ATOM 668 N N . LYS A 1 82 ? -4.252 3.841 11.437 1.00 97.50 82 LYS A N 1
ATOM 669 C CA . LYS A 1 82 ? -5.191 4.004 12.548 1.00 97.50 82 LYS A CA 1
ATOM 670 C C . LYS A 1 82 ? -5.377 2.661 13.249 1.00 97.50 82 LYS A C 1
ATOM 672 O O . LYS A 1 82 ? -5.259 1.613 12.613 1.00 97.50 82 LYS A O 1
ATOM 677 N N . ARG A 1 83 ? -5.698 2.677 14.544 1.00 96.38 83 ARG A N 1
ATOM 678 C CA . ARG A 1 83 ? -6.260 1.496 15.207 1.00 96.38 83 ARG A CA 1
ATOM 679 C C . ARG A 1 83 ? -7.718 1.289 14.777 1.00 96.38 83 ARG A C 1
ATOM 681 O O . ARG A 1 83 ? -8.546 2.175 14.962 1.00 96.38 83 ARG A O 1
ATOM 688 N N . VAL A 1 84 ? -8.018 0.126 14.210 1.00 93.94 84 VAL A N 1
ATOM 689 C CA . VAL A 1 84 ? -9.360 -0.343 13.839 1.00 93.94 84 VAL A CA 1
ATOM 690 C C . VAL A 1 84 ? -9.576 -1.660 14.575 1.00 93.94 84 VAL A C 1
ATOM 692 O O . VAL A 1 84 ? -8.728 -2.544 14.485 1.00 93.94 84 VAL A O 1
ATOM 695 N N . ASP A 1 85 ? -10.644 -1.756 15.368 1.00 91.69 85 ASP A N 1
ATOM 696 C CA . ASP A 1 85 ? -10.963 -2.938 16.186 1.00 91.69 85 ASP A CA 1
ATOM 697 C C . ASP A 1 85 ? -9.778 -3.438 17.039 1.00 91.69 85 ASP A C 1
ATOM 699 O O . ASP A 1 85 ? -9.518 -4.630 17.177 1.00 91.69 85 ASP A O 1
ATOM 703 N N . GLY A 1 86 ? -9.006 -2.496 17.593 1.00 92.38 86 GLY A N 1
ATOM 704 C CA . GLY A 1 86 ? -7.847 -2.780 18.447 1.00 92.38 86 GLY A CA 1
ATOM 705 C C . GLY A 1 86 ? -6.541 -3.105 17.708 1.00 92.38 86 GLY A C 1
ATOM 706 O O . GLY A 1 86 ? -5.492 -3.148 18.351 1.00 92.38 86 GLY A O 1
ATOM 707 N N . ALA A 1 87 ? -6.558 -3.250 16.381 1.00 93.69 87 ALA A N 1
ATOM 708 C CA . ALA A 1 87 ? -5.380 -3.553 15.568 1.00 93.69 87 ALA A CA 1
ATOM 709 C C . ALA A 1 87 ? -4.968 -2.371 14.677 1.00 93.69 87 ALA A C 1
ATOM 711 O O . ALA A 1 87 ? -5.799 -1.602 14.203 1.00 93.69 87 ALA A O 1
ATOM 712 N N . TRP A 1 88 ? -3.669 -2.213 14.422 1.00 95.50 88 TRP A N 1
ATOM 713 C CA . TRP A 1 88 ? -3.187 -1.203 13.477 1.00 95.50 88 TRP A CA 1
ATOM 714 C C . TRP A 1 88 ? -3.485 -1.611 12.036 1.00 95.50 88 TRP A C 1
ATOM 716 O O . TRP A 1 88 ? -3.038 -2.662 11.579 1.00 95.50 88 TRP A O 1
ATOM 726 N N . ALA A 1 89 ? -4.158 -0.730 11.304 1.00 97.25 89 ALA A N 1
ATOM 727 C CA . ALA A 1 89 ? -4.430 -0.890 9.886 1.00 97.25 89 ALA A CA 1
ATOM 728 C C . ALA A 1 89 ? -4.047 0.381 9.123 1.00 97.25 89 ALA A C 1
ATOM 730 O O . ALA A 1 89 ? -4.269 1.503 9.587 1.00 97.25 89 ALA A O 1
ATOM 731 N N . THR A 1 90 ? -3.483 0.215 7.929 1.00 97.75 90 THR A N 1
ATOM 732 C CA . THR A 1 90 ? -3.276 1.332 7.011 1.00 97.75 90 THR A CA 1
ATOM 733 C C . THR A 1 90 ? -4.635 1.785 6.482 1.00 97.75 90 THR A C 1
ATOM 735 O O . THR A 1 90 ? -5.407 0.971 5.969 1.00 97.75 90 THR A O 1
ATOM 738 N N . VAL A 1 91 ? -4.936 3.078 6.593 1.00 98.06 91 VAL A N 1
ATOM 739 C CA . VAL A 1 91 ? -6.172 3.685 6.073 1.00 98.06 91 VAL A CA 1
ATOM 740 C C . VAL A 1 91 ? -5.958 4.331 4.709 1.00 98.06 91 VAL A C 1
ATOM 742 O O . VAL A 1 91 ? -6.873 4.336 3.891 1.00 98.06 91 VAL A O 1
ATOM 745 N N . MET A 1 92 ? -4.746 4.808 4.418 1.00 98.12 92 MET A N 1
ATOM 746 C CA . MET A 1 92 ? -4.403 5.290 3.084 1.00 98.12 92 MET A CA 1
ATOM 747 C C . MET A 1 92 ? -2.911 5.194 2.790 1.00 98.12 92 MET A C 1
ATOM 749 O O . MET A 1 92 ? -2.094 5.272 3.709 1.00 98.12 92 MET A O 1
ATOM 753 N N . THR A 1 93 ? -2.565 5.077 1.508 1.00 98.19 93 THR A N 1
ATOM 754 C CA . THR A 1 93 ? -1.185 5.244 1.033 1.00 98.19 93 THR A CA 1
ATOM 755 C C . THR A 1 93 ? -1.103 6.078 -0.231 1.00 98.19 93 THR A C 1
ATOM 757 O O . THR A 1 93 ? -1.945 5.954 -1.122 1.00 98.19 93 THR A O 1
ATOM 760 N N . GLN A 1 94 ? -0.034 6.847 -0.375 1.00 98.56 94 GLN A N 1
ATOM 761 C CA . GLN A 1 94 ? 0.322 7.472 -1.641 1.00 98.56 94 GLN A CA 1
ATOM 762 C C . GLN A 1 94 ? 1.792 7.219 -1.935 1.00 98.56 94 GLN A C 1
ATOM 764 O O . GLN A 1 94 ? 2.635 7.342 -1.047 1.00 98.56 94 GLN A O 1
ATOM 769 N N . ALA A 1 95 ? 2.074 6.839 -3.177 1.00 97.94 95 ALA A N 1
ATOM 770 C CA . ALA A 1 95 ? 3.425 6.631 -3.665 1.00 97.94 95 ALA A CA 1
ATOM 771 C C . ALA A 1 95 ? 3.771 7.689 -4.713 1.00 97.94 95 ALA A C 1
ATOM 773 O O . ALA A 1 95 ? 2.949 8.012 -5.567 1.00 97.94 95 ALA A O 1
ATOM 774 N N . THR A 1 96 ? 5.004 8.173 -4.667 1.00 97.81 96 THR A N 1
ATOM 775 C CA . THR A 1 96 ? 5.571 9.118 -5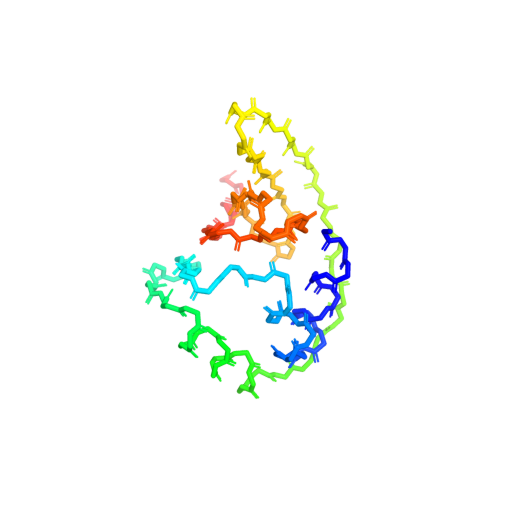.628 1.00 97.81 96 THR A CA 1
ATOM 776 C C . THR A 1 96 ? 6.915 8.572 -6.082 1.00 97.81 96 THR A C 1
ATOM 778 O O . THR A 1 96 ? 7.734 8.187 -5.247 1.00 97.81 96 THR A O 1
ATOM 781 N N . THR A 1 97 ? 7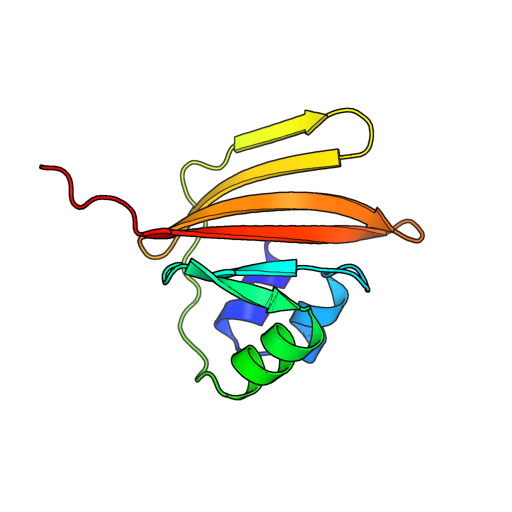.166 8.534 -7.390 1.00 97.00 97 THR A N 1
ATOM 782 C CA . THR A 1 97 ? 8.498 8.199 -7.909 1.00 97.00 97 THR A CA 1
ATOM 783 C C . THR A 1 97 ? 9.506 9.218 -7.389 1.00 97.00 97 THR A C 1
ATOM 785 O O . THR A 1 97 ? 9.280 10.424 -7.486 1.00 97.00 97 THR A O 1
ATOM 788 N N . ALA A 1 98 ? 10.595 8.747 -6.784 1.00 94.62 98 ALA A N 1
ATOM 789 C CA . ALA A 1 98 ? 11.652 9.644 -6.353 1.00 94.62 98 ALA A CA 1
ATOM 790 C C . ALA A 1 98 ? 12.262 10.323 -7.579 1.00 94.62 98 ALA A C 1
ATOM 792 O O . ALA A 1 98 ? 12.488 9.677 -8.603 1.00 94.62 98 ALA A O 1
ATOM 793 N N . ALA A 1 99 ? 12.525 11.625 -7.472 1.00 88.31 99 ALA A N 1
ATOM 794 C CA . ALA A 1 99 ? 13.287 12.312 -8.497 1.00 88.31 99 ALA A CA 1
ATOM 795 C C . ALA A 1 99 ? 14.632 11.590 -8.663 1.00 88.31 99 ALA A C 1
ATOM 797 O O . ALA A 1 99 ? 15.337 11.350 -7.680 1.00 88.31 99 ALA A O 1
ATOM 798 N N . SER A 1 100 ? 14.993 11.253 -9.900 1.00 70.94 100 SER A N 1
ATOM 799 C CA . SER A 1 100 ? 16.406 11.146 -10.245 1.00 70.94 100 SER A CA 1
ATOM 800 C C . SER A 1 100 ? 17.004 12.501 -9.890 1.00 70.94 100 SER A C 1
ATOM 802 O O . SER A 1 100 ? 16.511 13.505 -10.407 1.00 70.94 100 SER A O 1
ATOM 804 N N . ASN A 1 101 ? 17.950 12.553 -8.947 1.00 56.03 101 ASN A N 1
ATOM 805 C CA . ASN A 1 101 ? 18.635 13.806 -8.618 1.00 56.03 101 ASN A CA 1
ATOM 806 C C . ASN A 1 101 ? 18.996 14.529 -9.934 1.00 56.03 101 ASN A C 1
ATOM 808 O O . ASN A 1 101 ? 19.528 13.854 -10.820 1.00 56.03 101 ASN A O 1
ATOM 812 N N . PRO A 1 102 ? 18.653 15.820 -10.101 1.00 46.16 102 PRO A N 1
ATOM 813 C CA . PRO A 1 102 ? 19.144 16.596 -11.233 1.00 46.16 102 PRO A CA 1
ATOM 814 C C . PRO A 1 102 ? 20.674 16.686 -11.222 1.00 46.16 102 PRO A C 1
ATOM 816 O O . PRO A 1 102 ? 21.268 16.606 -10.119 1.00 46.16 102 PRO A O 1
#

Radius of gyration: 13.28 Å; Cα contacts (8 Å, |Δi|>4): 185; chains: 1; bounding box: 32×29×30 Å

Secondary structure (DSSP, 8-state):
-HHHHHHHHTT-HHHHHHTEEEEEEEE-TTS-EEEHHHHHHHHHTSPP------EEEEEEEETTEEEEEEEETTEEEEEEEEEETTEEEEEEEEEEEPPP--

Sequence (102 aa):
MRARDEAFYAADAVQWGQYTAGRFTTVQQNGQFMSRAQRIGNLQAQKPRPYVAREREQHEQQGELVVTRFFSGGLWVVEVWKRVDGAWATVMTQATTAASNP

Solvent-accessible surface area (backbone atoms only — not comparable to full-atom values): 5505 Å² total; per-residue (Å²): 111,69,71,40,51,50,19,56,27,57,26,35,40,68,65,27,47,73,39,40,36,91,82,16,37,34,34,41,64,87,68,51,75,35,46,44,68,56,46,38,57,53,32,61,73,46,78,60,49,84,78,65,68,78,38,82,72,44,80,45,77,59,89,76,33,38,42,37,38,29,35,40,88,66,25,39,36,42,36,35,31,34,69,55,98,88,39,75,19,34,42,34,38,40,37,38,66,51,76,76,80,128

Nearest PDB structures (foldseek):
  6d63-assembly4_G  TM=7.970E-01  e=6.372E-05  Pseudomonas sp. ADP
  4kvh-assembly1_A-2  TM=6.636E-01  e=3.282E-05  Halomicrobium mukohataei DSM 12286
  4lmi-assembly1_A  TM=6.371E-01  e=1.164E-04  Kribbella flavida DSM 17836
  3f40-assembly1_A-2  TM=6.027E-01  e=6.300E-04  Cytophaga hutchinsonii ATCC 33406
  5l33-assembly1_A  TM=5.511E-01  e=2.845E-03  synthetic construct

Mean predicted aligned error: 2.95 Å

Foldseek 3Di:
DVQLQQCLLQLPLPSVLVQADQAAWEQEQVRDIDTSVRVSVVSNPDHHHDRWDWAPWDWDDDPQKIWIWTDTPQKIKIWIWGQDPNDIHTRYMYIHGHDPDD

=== Feature glossary ===
Legend for the data blocks above and below:

— What the protein is —

The amino-acid sequence is the protein's primary structure: the linear order of residues from the N-terminus to the C-terminus, written in one-letter code. Everything else here — the 3D coordinates, the secondary structure, the domain annotations — is ultimately a consequence of this string.

Functional annotations link the protein to curated databases. InterPro entries identify conserved domains and families by matching the sequence against member-database signatures (Pfam, PROSITE, CDD, …). Gene Ontology (GO) terms describe molecular function, biological process, and cellular component in a controlled vocabulary. CATH places the structure in a hierarchical fold classification (Class/Architecture/Topology/Homologous-superfamily). The organism is the source species.

— Where its atoms are —

Atomic coordinates in PDBx/mmCIF format — the same representation the Protein Data Bank distributes. Each line of the _atom_site loop places one backbone atom in Cartesian space (units: ångströms, origin: arbitrary).

The six renders are orthographic views along the three Cartesian axes in both directions. Representation (cartoon, sticks, or surface) and color scheme (sequence-rainbow or by-chain) vary across proteins so the training set covers all the common visualization conventions.

— Local backbone conformation —

Eight-state secondary structure (DSSP): H is the canonical α-helix, G the tighter 3₁₀-helix, I the wider π-helix; E/B are β-structure, T and S are turns and bends, and '-' is everything else. DSSP derives these from the pattern of main-chain N–H···O=C hydrogen bonds, not from the sequence.

Three-state secondary structure (P-SEA) collapses the eight DSSP classes into helix (a), strand (b), and coil (c). P-SEA assigns these from Cα geometry alone — distances and angles — without requiring backbone oxygens, so it works on any Cα trace.

φ (phi) and ψ (psi) are the two rotatable backbone dihedrals per residue: φ is the C(i-1)–N–Cα–C torsion, ψ is the N–Cα–C–N(i+1) torsion, both in degrees on (−180°, 180°]. α-helical residues cluster near (−60°, −45°); β-strand residues near (−120°, +130°). A Ramachandran plot is simply a scatter of (φ, ψ) for every residue.

— Global shape and packing —

The geometric summary reports three shape descriptors. Rg (radius of gyration) measures how spread out the Cα atoms are about their centre of mass; compact globular proteins have small Rg, elongated or unfolded one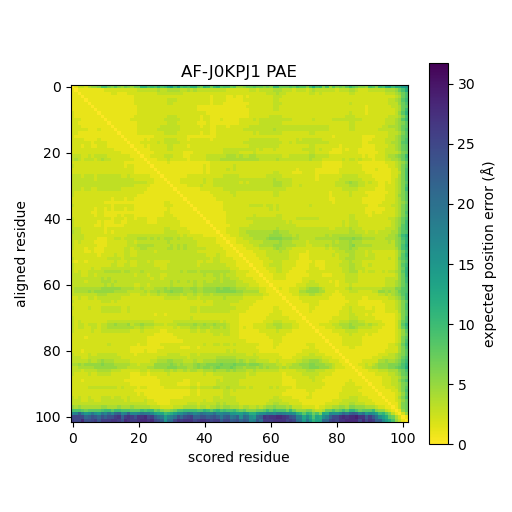s large. Cα contacts (<8 Å, |i−j|>4) count long-range residue pairs in spatial proximity — high for tightly packed folds, near zero for rods or random coil. The bounding-box extents give the protein's footprint along x, y, z in Å.

SASA measures how much of the protein is reachable by solvent. It is computed by rolling a water-sized probe over the atomic surface and summing the exposed area (Å²). Per-residue SASA distinguishes core (buried, low SASA) from surface (exposed, high SASA) residues; total SASA is a whole-molecule size measure.

Plot images: a contact map (which residues are close in 3D, as an N×N binary image), a Ramachandran scatter (backbone torsion angles, revealing secondary-structure composition at a glance), and — for AlphaFold structures — a PAE heatmap (pairwise prediction confidence).

— Structural neighborhood —

A 3Di character summarizes, for each residue, the relative orientation of the Cα frame of its nearest spatial neighbor. Because it encodes fold topology rather than chemistry, 3Di alignments detect remote structural similarity that sequence alignment misses.

The Foldseek neighbor list gives the closest experimentally determined structures in the PDB, ranked by structural alignment. TM-score near 1 means near-identical fold; near 0.3 means only rough topology match. This is how one finds what a novel AlphaFold prediction most resembles in the solved-structure universe.

— Confidence and disorder —

For AlphaFold models, the B-factor field carries pLDDT — the model's own estimate of local accuracy on a 0–100 scale. Regions with pLDDT<50 should be treated as essentially unmodeled; they often correspond to intrinsically disordered segments.

Crystallographic B-factors measure how much each atom's electron density is smeared out, in Å². They rise in mobile loops and surface residues and fall in the buried interior. In AlphaFold models this column is repurposed to hold pLDDT instead.

Predicted Aligned Error (PAE) is an AlphaFold confidence matrix: entry (i, j) is the expected error in the position of residue j, in ångströms, when the prediction is superimposed on the true structure at residue i. Low PAE within a block of residues means that block is internally rigid and well-predicted; high PAE between two blocks means their relative placement is uncertain even if each block individually is confident.